Protein AF-A0A1I8MAQ7-F1 (afdb_monomer_lite)

Secondary structure (DSSP, 8-state):
----------TT-PPPPHHHHHHHHHHHHHHTTBTB-----------HHHHHHHHHHHHHHHHHHHHHHHHHHHHHT-SSHHHHHHHHHHHHH-S-----SSHHHHHHHHHHHHHH--HHHHHHHHHHHHH-TT---

Organism: Musca domestica (NCBI:txid7370)

Structure (mmCIF, N/CA/C/O backbone):
data_AF-A0A1I8MAQ7-F1
#
_entry.id   AF-A0A1I8MAQ7-F1
#
loop_
_atom_site.group_PDB
_atom_site.id
_atom_site.type_symbol
_atom_site.label_atom_id
_atom_site.label_alt_id
_atom_site.label_comp_id
_atom_site.label_asym_id
_atom_site.label_entity_id
_atom_site.label_seq_id
_atom_site.pdbx_PDB_ins_code
_atom_site.Cartn_x
_atom_site.Cartn_y
_atom_site.Cartn_z
_atom_site.occupancy
_atom_site.B_iso_or_equiv
_atom_site.auth_seq_id
_atom_site.auth_comp_id
_atom_site.auth_asym_id
_atom_site.auth_atom_id
_atom_site.pdbx_PDB_model_num
ATOM 1 N N . MET A 1 1 ? -48.520 -10.722 -48.441 1.00 43.59 1 MET A N 1
ATOM 2 C CA . MET A 1 1 ? -47.763 -11.857 -47.873 1.00 43.59 1 MET A CA 1
ATOM 3 C C . MET A 1 1 ? -47.021 -11.353 -46.642 1.00 43.59 1 MET A C 1
ATOM 5 O O . MET A 1 1 ? -46.212 -10.449 -46.809 1.00 43.59 1 MET A O 1
ATOM 9 N N . PRO A 1 2 ? -47.361 -11.795 -45.419 1.00 46.12 2 PRO A N 1
ATOM 10 C CA . PRO A 1 2 ? -46.758 -11.261 -44.200 1.00 46.12 2 PRO A CA 1
ATOM 11 C C . PRO A 1 2 ? -45.424 -11.958 -43.894 1.00 46.12 2 PRO A C 1
ATOM 13 O O . PRO A 1 2 ? -45.345 -13.183 -43.889 1.00 46.12 2 PRO A O 1
ATOM 16 N N . HIS A 1 3 ? -44.382 -11.169 -43.626 1.00 44.94 3 HIS A N 1
ATOM 17 C CA . HIS A 1 3 ? -43.111 -11.647 -43.088 1.00 44.94 3 HIS A CA 1
ATOM 18 C C . HIS A 1 3 ? -43.270 -11.918 -41.587 1.00 44.94 3 HIS A C 1
ATOM 20 O O . HIS A 1 3 ? -43.446 -10.993 -40.795 1.00 44.94 3 HIS A O 1
ATOM 26 N N . THR A 1 4 ? -43.223 -13.185 -41.187 1.00 49.56 4 THR A N 1
ATOM 27 C CA . THR A 1 4 ? -43.137 -13.586 -39.781 1.00 49.56 4 THR A CA 1
ATOM 28 C C . THR A 1 4 ? -41.705 -13.421 -39.281 1.00 49.56 4 THR A C 1
ATOM 30 O O . THR A 1 4 ? -40.780 -14.041 -39.799 1.00 49.56 4 THR A O 1
ATOM 33 N N . LEU A 1 5 ? -41.537 -12.574 -38.266 1.00 49.03 5 LEU A N 1
ATOM 34 C CA . LEU A 1 5 ? -40.315 -12.426 -37.482 1.00 49.03 5 LEU A CA 1
ATOM 35 C C . LEU A 1 5 ? -40.065 -13.724 -36.701 1.00 49.03 5 LEU A C 1
ATOM 37 O O . LEU A 1 5 ? -40.739 -13.985 -35.703 1.00 49.03 5 LEU A O 1
ATOM 41 N N . GLU A 1 6 ? -39.102 -14.536 -37.135 1.00 49.31 6 GLU A N 1
ATOM 42 C CA . GLU A 1 6 ? -38.580 -15.624 -36.310 1.00 49.31 6 GLU A CA 1
ATOM 43 C C . GLU A 1 6 ? -37.840 -15.016 -35.114 1.00 49.31 6 GLU A C 1
ATOM 45 O O . GLU A 1 6 ? -36.693 -14.572 -35.201 1.00 49.31 6 GLU A O 1
ATOM 50 N N . LEU A 1 7 ? -38.536 -14.940 -33.977 1.00 52.81 7 LEU A N 1
ATOM 51 C CA . LEU A 1 7 ? -37.911 -14.636 -32.702 1.00 52.81 7 LEU A CA 1
ATOM 52 C C . LEU A 1 7 ? -36.858 -15.702 -32.412 1.00 52.81 7 LEU A C 1
ATOM 54 O O . LEU A 1 7 ? -37.152 -16.883 -32.254 1.00 52.81 7 LEU A O 1
ATOM 58 N N . THR A 1 8 ? -35.630 -15.217 -32.300 1.00 55.81 8 THR A N 1
ATOM 59 C CA . THR A 1 8 ? -34.408 -15.904 -31.905 1.00 55.81 8 THR A CA 1
ATOM 60 C C . THR A 1 8 ? -34.601 -16.769 -30.653 1.00 55.81 8 THR A C 1
ATOM 62 O O . THR A 1 8 ? -34.363 -16.360 -29.512 1.00 55.81 8 THR A O 1
ATOM 65 N N . THR A 1 9 ? -35.003 -18.026 -30.839 1.00 61.62 9 THR A N 1
ATOM 66 C CA . THR A 1 9 ? -34.950 -19.028 -29.774 1.00 61.62 9 THR A CA 1
ATOM 67 C C . THR A 1 9 ? -33.490 -19.387 -29.540 1.00 61.62 9 THR A C 1
ATOM 69 O O . THR A 1 9 ? -32.895 -20.172 -30.271 1.00 61.62 9 THR A O 1
ATOM 72 N N . ASN A 1 10 ? -32.894 -18.739 -28.537 1.00 59.78 10 ASN A N 1
ATOM 73 C CA . ASN A 1 10 ? -31.495 -18.908 -28.162 1.00 59.78 10 ASN A CA 1
ATOM 74 C C . ASN A 1 10 ? -31.179 -20.402 -27.900 1.00 59.78 10 ASN A C 1
ATOM 76 O O . ASN A 1 10 ? -31.707 -20.961 -26.930 1.00 59.78 10 ASN A O 1
ATOM 80 N N . PRO A 1 11 ? -30.313 -21.037 -28.714 1.00 53.78 11 PRO A N 1
ATOM 81 C CA . PRO A 1 11 ? -30.094 -22.487 -28.709 1.00 53.78 11 PRO A CA 1
ATOM 82 C C . PRO A 1 11 ? -29.384 -23.000 -27.446 1.00 53.78 11 PRO A C 1
ATOM 84 O O . PRO A 1 11 ? -29.300 -24.205 -27.223 1.00 53.78 11 PRO A O 1
ATOM 87 N N . PHE A 1 12 ? -28.907 -22.100 -26.580 1.00 48.81 12 PHE A N 1
ATOM 88 C CA . PHE A 1 12 ? -28.233 -22.444 -25.325 1.00 48.81 12 PHE A CA 1
ATOM 89 C C . PHE A 1 12 ? -29.154 -22.405 -24.096 1.00 48.81 12 PHE A C 1
ATOM 91 O O . PHE A 1 12 ? -28.717 -22.710 -22.982 1.00 48.81 12 PHE A O 1
ATOM 98 N N . LYS A 1 13 ? -30.440 -22.059 -24.257 1.00 58.22 13 LYS A N 1
ATOM 99 C CA . LYS A 1 13 ? -31.408 -22.099 -23.153 1.00 58.22 13 LYS A CA 1
ATOM 100 C C . LYS A 1 13 ? -31.852 -23.535 -22.887 1.00 58.22 13 LYS A C 1
ATOM 102 O O . LYS A 1 13 ? -32.843 -24.007 -23.434 1.00 58.22 13 LYS A O 1
ATOM 107 N N . ARG A 1 14 ? -31.157 -24.221 -21.980 1.00 64.56 14 ARG A N 1
ATOM 108 C CA . ARG A 1 14 ? -31.686 -25.454 -21.380 1.00 64.56 14 ARG A CA 1
ATOM 109 C C . ARG A 1 14 ? -32.910 -25.093 -20.524 1.00 64.56 14 ARG A C 1
ATOM 111 O O . ARG A 1 14 ? -32.791 -24.209 -19.670 1.00 64.56 14 ARG A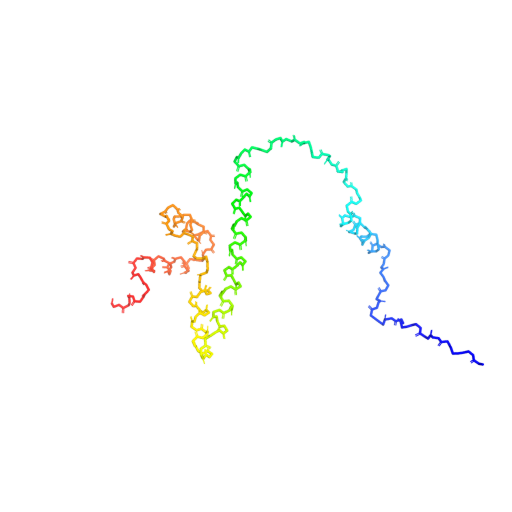 O 1
ATOM 118 N N . PRO A 1 15 ? -34.086 -25.715 -20.733 1.00 69.94 15 PRO A N 1
ATOM 119 C CA . PRO A 1 15 ? -35.258 -25.422 -19.922 1.00 69.94 15 PRO A CA 1
ATOM 120 C C . PRO A 1 15 ? -34.979 -25.823 -18.472 1.00 69.94 15 PRO A C 1
ATOM 122 O O . PRO A 1 15 ? -34.659 -26.968 -18.167 1.00 69.94 15 PRO A O 1
ATOM 125 N N . MET A 1 16 ? -35.066 -24.844 -17.576 1.00 72.12 16 MET A N 1
ATOM 126 C CA . MET A 1 16 ? -34.779 -25.031 -16.160 1.00 72.12 16 MET A CA 1
ATOM 127 C C . MET A 1 16 ? -35.858 -25.921 -15.519 1.00 72.12 16 MET A C 1
ATOM 129 O O . MET A 1 16 ? -37.053 -25.632 -15.660 1.00 72.12 16 MET A O 1
ATOM 133 N N . ASN A 1 17 ? -35.448 -26.988 -14.824 1.00 81.69 17 ASN A N 1
ATOM 134 C CA . ASN A 1 17 ? -36.362 -27.909 -14.140 1.00 81.69 17 ASN A CA 1
ATOM 135 C C . ASN A 1 17 ? -37.158 -27.154 -13.049 1.00 81.69 17 ASN A C 1
ATOM 137 O O . ASN A 1 17 ? -36.713 -26.118 -12.544 1.00 81.69 17 ASN A O 1
ATOM 141 N N . ALA A 1 18 ? -38.339 -27.650 -12.674 1.00 79.25 18 ALA A N 1
ATOM 142 C CA . ALA A 1 18 ? -39.226 -27.045 -11.679 1.00 79.25 18 ALA A CA 1
ATOM 143 C C . ALA A 1 18 ? -38.496 -26.719 -10.363 1.00 79.25 18 ALA A C 1
ATOM 145 O O . ALA A 1 18 ? -38.632 -25.612 -9.840 1.00 79.25 18 ALA A O 1
ATOM 146 N N . LEU A 1 19 ? -37.626 -27.624 -9.901 1.00 80.69 19 LEU A N 1
ATOM 147 C CA . LEU A 1 19 ? -36.814 -27.419 -8.700 1.00 80.69 19 LEU A CA 1
ATOM 148 C C . LEU A 1 19 ? -35.830 -26.248 -8.860 1.00 80.69 19 LEU A C 1
ATOM 150 O O . LEU A 1 19 ? -35.713 -25.392 -7.988 1.00 80.69 19 LEU A O 1
ATOM 154 N N . GLN A 1 20 ? -35.154 -26.160 -10.005 1.00 78.12 20 GLN A N 1
ATOM 155 C CA . GLN A 1 20 ? -34.207 -25.081 -10.290 1.00 78.12 20 GLN A CA 1
ATOM 156 C C . GLN A 1 20 ? -34.920 -23.720 -10.383 1.00 78.12 20 GLN A C 1
ATOM 158 O O . GLN A 1 20 ? -34.403 -22.719 -9.892 1.00 78.12 20 GLN A O 1
ATOM 163 N N . LYS A 1 21 ? -36.144 -23.676 -10.933 1.00 82.19 21 LYS A N 1
ATOM 164 C CA . LYS A 1 21 ? -37.006 -22.476 -10.923 1.00 82.19 21 LYS A CA 1
ATOM 165 C C . LYS A 1 21 ? -37.368 -22.044 -9.505 1.00 82.19 21 LYS A C 1
ATOM 167 O O . LYS A 1 21 ? -37.346 -20.848 -9.221 1.00 82.19 21 LYS A O 1
ATOM 172 N N . GLN A 1 22 ? -37.660 -22.989 -8.616 1.00 81.44 22 GLN A N 1
ATOM 173 C CA . GLN A 1 22 ? -37.949 -22.701 -7.212 1.00 81.44 22 GLN A CA 1
ATOM 174 C C . GLN A 1 22 ? -36.722 -22.127 -6.490 1.00 81.44 22 GLN A C 1
ATOM 176 O O . GLN A 1 22 ? -36.823 -21.070 -5.867 1.00 81.44 22 GLN A O 1
ATOM 181 N N . TRP A 1 23 ? -35.547 -22.739 -6.654 1.00 75.69 23 TRP A N 1
ATOM 182 C CA . TRP A 1 23 ? -34.295 -22.226 -6.087 1.00 75.69 23 TRP A CA 1
ATOM 183 C C . TRP A 1 23 ? -33.924 -20.842 -6.621 1.00 75.69 23 TRP A C 1
ATOM 185 O O . TRP A 1 23 ? -33.526 -19.965 -5.855 1.00 75.69 23 TRP A O 1
ATOM 195 N N . TYR A 1 24 ? -34.117 -20.610 -7.918 1.00 80.69 24 TYR A N 1
ATOM 196 C CA . TYR A 1 24 ? -33.866 -19.312 -8.536 1.00 80.69 24 TYR A CA 1
ATOM 197 C C . TYR A 1 24 ? -34.805 -18.220 -8.000 1.00 80.69 24 TYR A C 1
ATOM 199 O O . TYR A 1 24 ? -34.359 -17.109 -7.722 1.00 80.69 24 TYR A O 1
ATOM 207 N N . ARG A 1 25 ? -36.086 -18.540 -7.766 1.00 80.94 25 ARG A N 1
ATOM 208 C CA . ARG A 1 25 ? -37.049 -17.626 -7.123 1.00 80.94 25 ARG A CA 1
ATOM 209 C C . ARG A 1 25 ? -36.649 -17.285 -5.689 1.00 80.94 25 ARG A C 1
ATOM 211 O O . ARG A 1 25 ? -36.708 -16.118 -5.321 1.00 80.94 25 ARG A O 1
ATOM 218 N N . ILE A 1 26 ? -36.193 -18.268 -4.910 1.00 79.06 26 ILE A N 1
ATOM 219 C CA . ILE A 1 26 ? -35.707 -18.054 -3.536 1.00 79.06 26 ILE A CA 1
ATOM 220 C C . ILE A 1 26 ? -34.453 -17.167 -3.536 1.00 79.06 26 ILE A C 1
ATOM 222 O O . ILE A 1 26 ? -34.360 -16.222 -2.754 1.00 79.06 26 ILE A O 1
ATOM 226 N N . LEU A 1 27 ? -33.509 -17.421 -4.447 1.00 77.06 27 LEU A N 1
ATOM 227 C CA . LEU A 1 27 ? -32.308 -16.597 -4.614 1.00 77.06 27 LEU A CA 1
ATOM 228 C C . LEU A 1 27 ? -32.648 -15.152 -4.992 1.00 77.06 27 LEU A C 1
ATOM 230 O O . LEU A 1 27 ? -32.069 -14.222 -4.430 1.00 77.06 27 LEU A O 1
ATOM 234 N N . ILE A 1 28 ? -33.599 -14.955 -5.906 1.00 77.06 28 ILE A N 1
ATOM 235 C CA . ILE A 1 28 ? -34.083 -13.624 -6.284 1.00 77.06 28 ILE A CA 1
ATOM 236 C C . ILE A 1 28 ? -34.782 -12.941 -5.109 1.00 77.06 28 ILE A C 1
ATOM 238 O O . ILE A 1 28 ? -34.463 -11.792 -4.826 1.00 77.06 28 ILE A O 1
ATOM 242 N N . ALA A 1 29 ? -35.676 -13.626 -4.394 1.00 75.62 29 ALA A N 1
ATOM 243 C CA . ALA A 1 29 ? -36.373 -13.064 -3.236 1.00 75.62 29 ALA A CA 1
ATOM 244 C C . ALA A 1 29 ? -35.388 -12.617 -2.143 1.00 75.62 29 ALA A C 1
ATOM 246 O O . ALA A 1 29 ? -35.520 -11.520 -1.603 1.00 75.62 29 ALA A O 1
ATOM 247 N N . ARG A 1 30 ? -34.332 -13.408 -1.898 1.00 70.56 30 ARG A N 1
ATOM 248 C CA . ARG A 1 30 ? -33.240 -13.055 -0.979 1.00 70.56 30 ARG A CA 1
ATOM 249 C C . ARG A 1 30 ? -32.414 -11.867 -1.477 1.00 70.56 30 ARG A C 1
ATOM 251 O O . ARG A 1 30 ? -32.081 -10.994 -0.684 1.00 70.56 30 ARG A O 1
ATOM 258 N N . LYS A 1 31 ? -32.095 -11.815 -2.775 1.00 72.88 31 LYS A N 1
ATOM 259 C CA . LYS A 1 31 ? -31.345 -10.705 -3.387 1.00 72.88 31 LYS A CA 1
ATOM 260 C C . LYS A 1 31 ? -32.145 -9.399 -3.403 1.00 72.88 31 LYS A C 1
ATOM 262 O O . LYS A 1 31 ? -31.566 -8.333 -3.234 1.00 72.88 31 LYS A O 1
ATOM 267 N N . LEU A 1 32 ? -33.456 -9.488 -3.606 1.00 69.56 32 LEU A N 1
ATOM 268 C CA . LEU A 1 32 ? -34.384 -8.357 -3.620 1.00 69.56 32 LEU A CA 1
ATOM 269 C C . LEU A 1 32 ? -34.897 -7.984 -2.218 1.00 69.56 32 LEU A C 1
ATOM 271 O O . LEU A 1 32 ? -35.619 -7.003 -2.083 1.00 69.56 32 LEU A O 1
ATOM 275 N N . GLY A 1 33 ? -34.527 -8.734 -1.175 1.00 62.69 33 GLY A N 1
ATOM 276 C CA . GLY A 1 33 ? -34.862 -8.409 0.213 1.00 62.69 33 GLY A CA 1
ATOM 277 C C . GLY A 1 33 ? -36.328 -8.632 0.608 1.00 62.69 33 GLY A C 1
ATOM 278 O O . GLY A 1 33 ? -36.740 -8.163 1.666 1.00 62.69 33 GLY A O 1
ATOM 279 N N . TYR A 1 34 ? -37.118 -9.360 -0.188 1.00 59.53 34 TYR A N 1
ATOM 280 C CA . TYR A 1 34 ? -38.497 -9.726 0.155 1.00 59.53 34 TYR A CA 1
ATOM 281 C C . TYR A 1 34 ? -38.490 -10.920 1.121 1.00 59.53 34 TYR A C 1
ATOM 283 O O . TYR A 1 34 ? -38.548 -12.068 0.686 1.00 59.53 34 TYR A O 1
ATOM 291 N N . GLY A 1 35 ? -38.372 -10.678 2.429 1.00 55.56 35 GLY A N 1
ATOM 292 C CA . GLY A 1 35 ? -38.538 -11.749 3.426 1.00 55.56 35 GLY A CA 1
ATOM 293 C C . GLY A 1 35 ? -37.817 -11.571 4.757 1.00 55.56 35 GLY A C 1
ATOM 294 O O . GLY A 1 35 ? -38.100 -12.317 5.687 1.00 55.56 35 GLY A O 1
ATOM 295 N N . SER A 1 36 ? -36.930 -10.585 4.896 1.00 55.59 36 SER A N 1
ATOM 296 C CA . SER A 1 36 ? -36.548 -10.138 6.236 1.00 55.59 36 SER A CA 1
ATOM 297 C C . SER A 1 36 ? -37.508 -9.022 6.626 1.00 55.59 36 SER A C 1
ATOM 299 O O . SER A 1 36 ? -37.641 -8.073 5.844 1.00 55.59 36 SER A O 1
ATOM 301 N N . PRO A 1 37 ? -38.138 -9.052 7.814 1.00 54.06 37 PRO A N 1
ATOM 302 C CA . PRO A 1 37 ? -38.580 -7.808 8.413 1.00 54.06 37 PRO A CA 1
ATOM 303 C C . PRO A 1 37 ? -37.356 -6.893 8.377 1.00 54.06 37 PRO A C 1
ATOM 305 O O . PRO A 1 37 ? -36.278 -7.280 8.844 1.00 54.06 37 PRO A O 1
ATOM 308 N N . ARG A 1 38 ? -37.477 -5.719 7.752 1.00 53.16 38 ARG A N 1
ATOM 309 C CA . ARG A 1 38 ? -36.575 -4.617 8.071 1.00 53.16 38 ARG A CA 1
ATOM 310 C C . ARG A 1 38 ? -36.766 -4.428 9.569 1.00 53.16 38 ARG A C 1
ATOM 312 O O . ARG A 1 38 ? -37.760 -3.832 9.972 1.00 53.16 38 ARG A O 1
ATOM 319 N N . GLN A 1 39 ? -35.880 -4.999 10.385 1.00 57.38 39 GLN A N 1
ATOM 320 C CA . GLN A 1 39 ? -35.692 -4.498 11.734 1.00 57.38 39 GLN A CA 1
ATOM 321 C C . GLN A 1 39 ? -35.442 -3.014 11.522 1.00 57.38 39 GLN A C 1
ATOM 323 O O . GLN A 1 39 ? -34.467 -2.629 10.871 1.00 57.38 39 GLN A O 1
ATOM 328 N N . GLN A 1 40 ? -36.425 -2.202 11.904 1.00 52.91 40 GLN A N 1
ATOM 329 C CA . GLN A 1 40 ? -36.247 -0.768 11.992 1.00 52.91 40 GLN A CA 1
ATOM 330 C C . GLN A 1 40 ? -35.020 -0.629 12.877 1.00 52.91 40 GLN A C 1
ATOM 332 O O . GLN A 1 40 ? -35.045 -1.102 14.010 1.00 52.91 40 GLN A O 1
ATOM 337 N N . ALA A 1 41 ? -33.913 -0.165 12.296 1.00 57.53 41 ALA A N 1
ATOM 338 C CA . ALA A 1 41 ? -32.687 0.029 13.037 1.00 57.53 41 ALA A CA 1
ATOM 339 C C . ALA A 1 41 ? -33.044 1.016 14.140 1.00 57.53 41 ALA A C 1
ATOM 341 O O . ALA A 1 41 ? -33.248 2.200 13.872 1.00 57.53 41 ALA A O 1
ATOM 342 N N . GLU A 1 42 ? -33.245 0.491 15.342 1.00 56.06 42 GLU A N 1
ATOM 343 C CA . GLU A 1 42 ? -33.418 1.276 16.543 1.00 56.06 42 GLU A CA 1
ATOM 344 C C . GLU A 1 42 ? -32.231 2.238 16.553 1.00 56.06 42 GLU A C 1
ATOM 346 O O . GLU A 1 42 ? -31.081 1.794 16.469 1.00 56.06 42 GLU A O 1
ATOM 351 N N . VAL A 1 43 ? -32.513 3.544 16.483 1.00 62.06 43 VAL A N 1
ATOM 352 C CA . VAL A 1 43 ? -31.497 4.594 16.353 1.00 62.06 43 VAL A CA 1
ATOM 353 C C . VAL A 1 43 ? -30.750 4.654 17.679 1.00 62.06 43 VAL A C 1
ATOM 355 O O . VAL A 1 43 ? -31.006 5.490 18.536 1.00 62.06 43 VAL A O 1
ATOM 358 N N . THR A 1 44 ? -29.852 3.701 17.884 1.00 66.69 44 THR A N 1
ATOM 359 C CA . THR A 1 44 ? -28.890 3.735 18.967 1.00 66.69 44 THR A CA 1
ATOM 360 C C . THR A 1 44 ? -27.875 4.788 18.562 1.00 66.69 44 THR A C 1
ATOM 362 O O . THR A 1 44 ? -27.155 4.621 17.577 1.00 66.69 44 THR A O 1
ATOM 365 N N . GLU A 1 45 ? -27.879 5.908 19.287 1.00 76.56 45 GLU A N 1
ATOM 366 C CA . GLU A 1 45 ? -26.866 6.957 19.190 1.00 76.56 45 GLU A CA 1
ATOM 367 C C . GLU A 1 45 ? -25.484 6.306 19.090 1.00 76.56 45 GLU A C 1
ATOM 369 O O . GLU A 1 45 ? -24.997 5.675 20.031 1.00 76.56 45 GLU A O 1
ATOM 374 N N . GLU A 1 46 ? -24.869 6.389 17.907 1.00 78.75 46 GLU A N 1
ATOM 375 C CA . GLU A 1 46 ? -23.603 5.707 17.677 1.00 78.75 46 GLU A CA 1
ATOM 376 C C . GLU A 1 46 ? -22.552 6.280 18.631 1.00 78.75 46 GLU A C 1
ATOM 378 O O . GLU A 1 46 ? -22.319 7.497 18.650 1.00 78.75 46 GLU A O 1
ATOM 383 N N . SER A 1 47 ? -21.892 5.399 19.391 1.00 88.25 47 SER A N 1
ATOM 384 C CA . SER A 1 47 ? -20.770 5.780 20.248 1.00 88.25 47 SER A CA 1
ATOM 385 C C . SER A 1 47 ? -19.727 6.563 19.449 1.00 88.25 47 SER A C 1
ATOM 387 O O . SER A 1 47 ? -19.454 6.275 18.277 1.00 88.25 47 SER A O 1
ATOM 389 N N . TYR A 1 48 ? -19.111 7.555 20.093 1.00 89.44 48 TYR A N 1
ATOM 390 C CA . TYR A 1 48 ? -18.090 8.395 19.472 1.00 89.44 48 TYR A CA 1
ATOM 391 C C . TYR A 1 48 ? -16.936 7.571 18.879 1.00 89.44 48 TYR A C 1
ATOM 393 O O . TYR A 1 48 ? -16.445 7.878 17.794 1.00 89.44 48 TYR A O 1
ATOM 401 N N . GLN A 1 49 ? -16.561 6.464 19.527 1.00 89.44 49 GLN A N 1
ATOM 402 C CA . GLN A 1 49 ? -15.536 5.549 19.023 1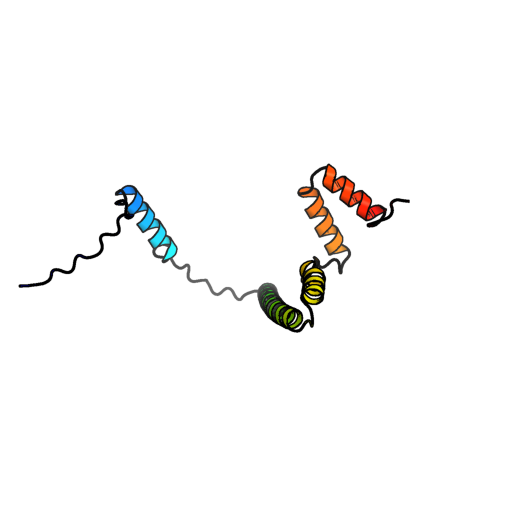.00 89.44 49 GLN A CA 1
ATOM 403 C C . GLN A 1 49 ? -15.927 4.934 17.669 1.00 89.44 49 GLN A C 1
ATOM 405 O O . GLN A 1 49 ? -15.107 4.880 16.750 1.00 89.44 49 GLN A O 1
ATOM 410 N N . THR A 1 50 ? -17.192 4.541 17.510 1.00 89.25 50 THR A N 1
ATOM 411 C CA . THR A 1 50 ? -17.737 4.004 16.255 1.00 89.25 50 THR A CA 1
ATOM 412 C C . THR A 1 50 ? -17.756 5.068 15.159 1.00 89.25 50 THR A C 1
ATOM 414 O O . THR A 1 50 ? -17.344 4.801 14.028 1.00 89.25 50 THR A O 1
ATOM 417 N N . LYS A 1 51 ? -18.156 6.300 15.500 1.00 91.75 51 LYS A N 1
ATOM 418 C CA . LYS A 1 51 ? -18.122 7.456 14.588 1.00 91.75 51 LYS A CA 1
ATOM 419 C C . LYS A 1 51 ? -16.690 7.735 14.099 1.00 91.75 51 LYS A C 1
ATOM 421 O O . LYS A 1 51 ? -16.477 7.911 12.899 1.00 91.75 51 LYS A O 1
ATOM 426 N N . CYS A 1 52 ? -15.699 7.717 14.992 1.00 91.44 52 CYS A N 1
ATOM 427 C CA . CYS A 1 52 ? -14.285 7.902 14.647 1.00 91.44 52 CYS A CA 1
ATOM 428 C C . CYS A 1 52 ? -13.741 6.783 13.754 1.00 91.44 52 CYS A C 1
ATOM 430 O O . CYS A 1 52 ? -13.084 7.077 12.757 1.00 91.44 52 CYS A O 1
ATOM 432 N N . LEU A 1 53 ? -14.053 5.520 14.057 1.00 89.88 53 LEU A N 1
ATOM 433 C CA . LEU A 1 53 ? -13.628 4.386 13.234 1.00 89.88 53 LEU A CA 1
ATOM 434 C C . LEU A 1 53 ? -14.195 4.483 11.811 1.00 89.88 53 LEU A C 1
ATOM 436 O O . LEU A 1 53 ? -13.455 4.310 10.844 1.00 89.88 53 LEU A O 1
ATOM 440 N N . LYS A 1 54 ? -15.482 4.826 11.672 1.00 92.00 54 LYS A N 1
ATOM 441 C CA . LYS A 1 54 ? -16.113 5.041 10.361 1.00 92.00 54 LYS A CA 1
ATOM 442 C C . LYS A 1 54 ? -15.440 6.171 9.586 1.00 92.00 54 LYS A C 1
ATOM 444 O O . LYS A 1 54 ? -15.117 5.992 8.414 1.00 92.00 54 LYS A O 1
ATOM 449 N N . ARG A 1 55 ? -15.184 7.313 10.234 1.00 93.31 55 ARG A N 1
ATOM 450 C CA . ARG A 1 55 ? -14.472 8.447 9.615 1.00 93.31 55 ARG A CA 1
ATOM 451 C C . ARG A 1 55 ? -13.071 8.050 9.167 1.00 93.31 55 ARG A C 1
ATOM 453 O O . ARG A 1 55 ? -12.675 8.372 8.053 1.00 93.31 55 ARG A O 1
ATOM 460 N N . TYR A 1 56 ? -12.344 7.317 10.006 1.00 91.62 56 TYR A N 1
ATOM 461 C CA . TYR A 1 56 ? -11.022 6.806 9.665 1.00 91.62 56 TYR A CA 1
ATOM 462 C C . TYR A 1 56 ? -11.076 5.887 8.441 1.00 91.62 56 TYR A C 1
ATOM 464 O O . TYR A 1 56 ? -10.339 6.113 7.488 1.00 91.62 56 TYR A O 1
ATOM 472 N N . GLN A 1 57 ? -11.982 4.905 8.421 1.00 89.56 57 GLN A N 1
ATOM 473 C CA . GLN A 1 57 ? -12.147 3.993 7.284 1.00 89.56 57 GLN A CA 1
ATOM 474 C C . GLN A 1 57 ? -12.490 4.745 5.994 1.00 89.56 57 GLN A C 1
ATOM 476 O O . GLN A 1 57 ? -11.907 4.481 4.944 1.00 89.56 57 GLN A O 1
ATOM 481 N N . GLN A 1 58 ? -13.396 5.722 6.065 1.00 92.75 58 GLN A N 1
ATOM 482 C CA . GLN A 1 58 ? -13.750 6.564 4.921 1.00 92.75 58 GLN A CA 1
ATOM 483 C C . GLN A 1 58 ? -12.543 7.354 4.402 1.00 92.75 58 GLN A C 1
ATOM 485 O O . GLN A 1 58 ? -12.266 7.329 3.201 1.00 92.75 58 GLN A O 1
ATOM 490 N N . SER A 1 59 ? -11.795 8.006 5.293 1.00 90.31 59 SER A N 1
ATOM 491 C CA . SER A 1 59 ? -10.573 8.736 4.942 1.00 90.31 59 SER A CA 1
ATOM 492 C C . SER A 1 59 ? -9.500 7.815 4.367 1.00 90.31 59 SER A C 1
ATOM 494 O O . SER A 1 59 ? -8.883 8.154 3.361 1.00 90.31 59 SER A O 1
ATOM 496 N N . PHE A 1 60 ? -9.326 6.623 4.937 1.00 87.06 60 PHE A N 1
ATOM 497 C CA . PHE A 1 60 ? -8.403 5.603 4.449 1.00 87.06 60 PHE A CA 1
ATOM 498 C C . PHE A 1 60 ? -8.749 5.171 3.020 1.00 87.06 60 PHE A C 1
ATOM 500 O O . PHE A 1 60 ? -7.877 5.124 2.152 1.00 87.06 60 PHE A O 1
ATOM 507 N N . HIS A 1 61 ? -10.021 4.890 2.736 1.00 87.19 61 HIS A N 1
ATOM 508 C CA . HIS A 1 61 ? -10.451 4.528 1.386 1.00 87.19 61 HIS A CA 1
ATOM 509 C C . HIS A 1 61 ? -10.287 5.681 0.396 1.00 87.19 61 HIS A C 1
ATOM 511 O O . HIS A 1 61 ? -9.826 5.457 -0.724 1.00 87.19 61 HIS A O 1
ATOM 517 N N . ARG A 1 62 ? -10.619 6.910 0.809 1.00 91.69 62 ARG A N 1
ATOM 518 C CA . ARG A 1 62 ? -10.447 8.108 -0.019 1.00 91.69 62 ARG A CA 1
ATOM 519 C C . ARG A 1 62 ? -8.979 8.334 -0.375 1.00 91.69 62 ARG A C 1
ATOM 521 O O . ARG A 1 62 ? -8.674 8.497 -1.552 1.00 91.69 62 ARG A O 1
ATOM 528 N N . TYR A 1 63 ? -8.094 8.280 0.617 1.00 89.50 63 TYR A N 1
ATOM 529 C CA . TYR A 1 63 ? -6.652 8.413 0.424 1.00 89.50 63 TYR A CA 1
ATOM 530 C C . TYR A 1 63 ? -6.122 7.353 -0.542 1.00 89.50 63 TYR A C 1
ATOM 532 O O . TYR A 1 63 ? -5.507 7.690 -1.545 1.00 89.50 63 TYR A O 1
ATOM 540 N N . ASN A 1 64 ? -6.430 6.074 -0.301 1.00 85.06 64 ASN A N 1
ATOM 541 C CA . ASN A 1 64 ? -5.946 4.988 -1.156 1.00 85.06 64 ASN A CA 1
ATOM 542 C C . ASN A 1 64 ? -6.453 5.092 -2.594 1.00 85.06 64 ASN A C 1
ATOM 544 O O . ASN A 1 64 ? -5.749 4.710 -3.529 1.00 85.06 64 ASN A O 1
ATOM 548 N N . ARG A 1 65 ? -7.682 5.576 -2.785 1.00 88.81 65 ARG A N 1
ATOM 549 C CA . ARG A 1 65 ? -8.216 5.824 -4.121 1.00 88.81 65 ARG A CA 1
ATOM 550 C C . ARG A 1 65 ? -7.407 6.905 -4.834 1.00 88.81 65 ARG A C 1
ATOM 552 O O . ARG A 1 65 ? -6.918 6.641 -5.926 1.00 88.81 65 ARG A O 1
ATOM 559 N N . GLN A 1 66 ? -7.245 8.064 -4.200 1.00 91.62 66 GLN A N 1
ATOM 560 C CA . GLN A 1 66 ? -6.492 9.184 -4.762 1.00 91.62 66 GLN A CA 1
ATOM 561 C C . GLN A 1 66 ? -5.039 8.789 -5.047 1.00 91.62 66 GLN A C 1
ATOM 563 O O . GLN A 1 66 ? -4.553 8.983 -6.152 1.00 91.62 66 GLN A O 1
ATOM 568 N N . PHE A 1 67 ? -4.386 8.123 -4.098 1.00 87.56 67 PHE A N 1
ATOM 569 C CA . PHE A 1 67 ? -3.016 7.645 -4.248 1.00 87.56 67 PHE A CA 1
ATOM 570 C C . PHE A 1 67 ? -2.847 6.737 -5.478 1.00 87.56 67 PHE A C 1
ATOM 572 O O . PHE A 1 67 ? -1.901 6.878 -6.247 1.00 87.56 67 PHE A O 1
ATOM 579 N N . ARG A 1 68 ? -3.785 5.808 -5.711 1.00 86.31 68 ARG A N 1
ATOM 580 C CA . ARG A 1 68 ? -3.755 4.935 -6.899 1.00 86.31 68 ARG A CA 1
ATOM 581 C C . ARG A 1 68 ? -3.950 5.707 -8.200 1.00 86.31 68 ARG A C 1
ATOM 583 O O . ARG A 1 68 ? -3.388 5.315 -9.219 1.00 86.31 68 ARG A O 1
ATOM 590 N N . GLU A 1 69 ? -4.784 6.742 -8.183 1.00 92.31 69 GLU A N 1
ATOM 591 C CA . GLU A 1 69 ? -4.998 7.617 -9.337 1.00 92.31 69 GLU A CA 1
ATOM 592 C C . GLU A 1 69 ? -3.719 8.416 -9.642 1.00 92.31 69 GLU A C 1
ATOM 594 O O . GLU A 1 69 ? -3.275 8.428 -10.790 1.00 92.31 69 GLU A O 1
ATOM 599 N N . GLU A 1 70 ? -3.063 8.967 -8.619 1.00 91.69 70 GLU A N 1
ATOM 600 C CA . GLU A 1 70 ? -1.803 9.712 -8.742 1.00 91.69 70 GLU A CA 1
ATOM 601 C C . GLU A 1 70 ? -0.639 8.832 -9.220 1.00 91.69 70 GLU A C 1
ATOM 603 O O . GLU A 1 70 ? 0.078 9.219 -10.138 1.00 91.69 70 GLU A O 1
ATOM 608 N N . ILE A 1 71 ? -0.478 7.615 -8.685 1.00 88.88 71 ILE A N 1
ATOM 609 C CA . ILE A 1 71 ? 0.569 6.687 -9.149 1.00 88.88 71 ILE A CA 1
ATOM 610 C C . ILE A 1 71 ? 0.380 6.312 -10.616 1.00 88.88 71 ILE A C 1
ATOM 612 O O . ILE A 1 71 ? 1.350 6.300 -11.368 1.00 88.88 71 ILE A O 1
ATOM 616 N N . LYS A 1 72 ? -0.856 6.060 -11.059 1.00 89.56 72 LYS A N 1
ATOM 617 C CA . LYS A 1 72 ? -1.116 5.774 -12.478 1.00 89.56 72 LYS A CA 1
ATOM 618 C C . LYS A 1 72 ? -0.725 6.939 -13.380 1.00 89.56 72 LYS A C 1
ATOM 620 O O . LYS A 1 72 ? -0.184 6.716 -14.459 1.00 89.56 72 LYS A O 1
ATOM 625 N N . GLN A 1 73 ? -1.000 8.170 -12.951 1.00 93.69 73 GLN A N 1
ATOM 626 C CA . GLN A 1 73 ? -0.576 9.361 -13.687 1.00 93.69 73 GLN A CA 1
ATOM 627 C C . GLN A 1 73 ? 0.951 9.467 -13.709 1.00 93.69 73 GLN A C 1
ATOM 629 O O . GLN A 1 73 ? 1.535 9.674 -14.768 1.00 93.69 73 GLN A O 1
ATOM 634 N N . LEU A 1 74 ? 1.603 9.239 -12.569 1.00 91.69 74 LEU A N 1
ATOM 635 C CA . LEU A 1 74 ? 3.056 9.286 -12.438 1.00 91.69 74 LEU A CA 1
ATOM 636 C C . LEU A 1 74 ? 3.765 8.234 -13.306 1.00 91.69 74 LEU A C 1
ATOM 638 O O . LEU A 1 74 ? 4.795 8.533 -13.908 1.00 91.69 74 LEU A O 1
ATOM 642 N N . GLU A 1 75 ? 3.210 7.024 -13.397 1.00 91.19 75 GLU A N 1
ATOM 643 C CA . GLU A 1 75 ? 3.680 5.957 -14.289 1.00 91.19 75 GLU A CA 1
ATOM 644 C C . GLU A 1 75 ? 3.547 6.356 -15.761 1.00 91.19 75 GLU A C 1
ATOM 646 O O . GLU A 1 75 ? 4.487 6.169 -16.532 1.00 91.19 75 GLU A O 1
ATOM 651 N N . ALA A 1 76 ? 2.412 6.949 -16.144 1.00 92.31 76 ALA A N 1
ATOM 652 C CA . ALA A 1 76 ? 2.169 7.410 -17.511 1.00 92.31 76 ALA A CA 1
ATOM 653 C C . ALA A 1 76 ? 3.063 8.595 -17.916 1.00 92.31 76 ALA A C 1
ATOM 655 O O . ALA A 1 76 ? 3.344 8.771 -19.099 1.00 92.31 76 ALA A O 1
ATOM 656 N N . MET A 1 77 ? 3.519 9.395 -16.948 1.00 95.25 77 MET A N 1
ATOM 657 C CA . MET A 1 77 ? 4.432 10.521 -17.171 1.00 95.25 77 MET A CA 1
ATOM 658 C C . MET A 1 77 ? 5.900 10.104 -17.344 1.00 95.25 77 MET A C 1
ATOM 660 O O . MET A 1 77 ? 6.734 10.960 -17.644 1.00 95.25 77 MET A O 1
ATOM 664 N N . GLN A 1 78 ? 6.251 8.830 -17.141 1.00 95.44 78 GLN A N 1
ATOM 665 C CA . GLN A 1 78 ? 7.640 8.397 -17.280 1.00 95.44 78 GLN A CA 1
ATOM 666 C C . GLN A 1 78 ? 8.105 8.431 -18.746 1.00 95.44 78 GLN A C 1
ATOM 668 O O . GLN A 1 78 ? 7.350 8.062 -19.646 1.00 95.44 78 GLN A O 1
ATOM 673 N N . PRO A 1 79 ? 9.368 8.820 -19.003 1.00 94.56 79 PRO A N 1
ATOM 674 C CA . PRO A 1 79 ? 9.890 8.987 -20.360 1.00 94.56 79 PRO A CA 1
ATOM 675 C C . PRO A 1 79 ? 10.105 7.657 -21.095 1.00 94.56 79 PRO A C 1
ATOM 677 O O . PRO A 1 79 ? 10.204 7.636 -22.321 1.00 94.56 79 PRO A O 1
ATOM 680 N N . SER A 1 80 ? 10.198 6.543 -20.365 1.00 96.12 80 SER A N 1
ATOM 681 C CA . SER A 1 80 ? 10.430 5.219 -20.930 1.00 96.12 80 SER A CA 1
ATOM 682 C C . SER A 1 80 ? 9.630 4.135 -20.207 1.00 96.12 80 SER A C 1
ATOM 684 O O . SER A 1 80 ? 9.322 4.235 -19.017 1.00 96.12 80 SER A O 1
ATOM 686 N N . ALA A 1 81 ? 9.345 3.040 -20.918 1.00 90.56 81 ALA A N 1
ATOM 687 C CA . ALA A 1 81 ? 8.661 1.883 -20.343 1.00 90.56 81 ALA A CA 1
ATOM 688 C C . ALA A 1 81 ? 9.471 1.210 -19.217 1.00 90.56 81 ALA A C 1
ATOM 690 O O . ALA A 1 81 ? 8.890 0.622 -18.305 1.00 90.56 81 ALA A O 1
ATOM 691 N N . ILE A 1 82 ? 10.808 1.301 -19.252 1.00 93.25 82 ILE A N 1
ATOM 692 C CA . ILE A 1 82 ? 11.657 0.745 -18.193 1.00 93.25 82 ILE A CA 1
ATOM 693 C C . ILE A 1 82 ? 11.601 1.593 -16.920 1.00 93.25 82 ILE A C 1
ATOM 695 O O . ILE A 1 82 ? 11.568 1.030 -15.824 1.00 93.25 82 ILE A O 1
ATOM 699 N N . ASP A 1 83 ? 11.513 2.916 -17.051 1.00 91.75 83 ASP A N 1
ATOM 700 C CA . ASP A 1 83 ? 11.357 3.820 -15.911 1.00 91.75 83 ASP A CA 1
ATOM 701 C C . ASP A 1 83 ? 9.961 3.686 -15.301 1.00 91.75 83 ASP A C 1
ATOM 703 O O . ASP A 1 83 ? 9.843 3.543 -14.084 1.00 91.75 83 ASP A O 1
ATOM 707 N N . ALA A 1 84 ? 8.919 3.577 -16.135 1.00 91.12 84 ALA A N 1
ATOM 708 C CA . ALA A 1 84 ? 7.565 3.242 -15.693 1.00 91.12 84 ALA A CA 1
ATOM 709 C C . ALA A 1 84 ? 7.523 1.903 -14.941 1.00 91.12 84 ALA A C 1
ATOM 711 O O . ALA A 1 84 ? 6.945 1.823 -13.861 1.00 91.12 84 ALA A O 1
ATOM 712 N N . MET A 1 85 ? 8.184 0.857 -15.453 1.00 88.75 85 MET A N 1
ATOM 713 C CA . MET A 1 85 ? 8.238 -0.453 -14.793 1.00 88.75 85 MET A CA 1
ATOM 714 C C . MET A 1 85 ? 8.981 -0.406 -13.453 1.00 88.75 85 MET A C 1
ATOM 716 O O . MET A 1 85 ? 8.535 -1.020 -12.483 1.00 88.75 85 MET A O 1
ATOM 720 N N . ARG A 1 86 ? 10.100 0.323 -13.370 1.00 88.62 86 ARG A N 1
ATOM 721 C CA . ARG A 1 86 ? 10.853 0.505 -12.116 1.00 88.62 86 ARG A CA 1
ATOM 722 C C . ARG A 1 86 ? 10.039 1.277 -11.089 1.00 88.62 86 ARG A C 1
ATOM 724 O O . ARG A 1 86 ? 10.000 0.875 -9.925 1.00 88.62 86 ARG A O 1
ATOM 731 N N . LEU A 1 87 ? 9.372 2.340 -11.526 1.00 86.81 87 LEU A N 1
ATOM 732 C CA . LEU A 1 87 ? 8.482 3.140 -10.700 1.00 86.81 87 LEU A CA 1
ATOM 733 C C . LEU A 1 87 ? 7.328 2.279 -10.183 1.00 86.81 87 LEU A C 1
ATOM 735 O O . LEU A 1 87 ? 7.163 2.147 -8.970 1.00 86.81 87 LEU A O 1
ATOM 739 N N . HIS A 1 88 ? 6.634 1.588 -11.090 1.00 86.19 88 HIS A N 1
ATOM 740 C CA . HIS A 1 88 ? 5.579 0.643 -10.754 1.00 86.19 88 HIS A CA 1
ATOM 741 C C . HIS A 1 88 ? 6.077 -0.397 -9.760 1.00 86.19 88 HIS A C 1
ATOM 743 O O . HIS A 1 88 ? 5.454 -0.585 -8.736 1.00 86.19 88 HIS A O 1
ATOM 749 N N . ARG A 1 89 ? 7.233 -1.035 -9.968 1.00 83.25 89 ARG A N 1
ATOM 750 C CA . ARG A 1 89 ? 7.771 -2.039 -9.032 1.00 83.25 89 ARG A CA 1
ATOM 751 C C . ARG A 1 89 ? 8.101 -1.456 -7.656 1.00 83.25 89 ARG A C 1
ATOM 753 O O . ARG A 1 89 ? 7.890 -2.132 -6.653 1.00 83.25 89 ARG A O 1
ATOM 760 N N . THR A 1 90 ? 8.597 -0.225 -7.601 1.00 81.06 90 THR A N 1
ATOM 761 C CA . THR A 1 90 ? 8.950 0.456 -6.345 1.00 81.06 90 THR A CA 1
ATOM 762 C C . THR A 1 90 ? 7.698 0.786 -5.530 1.00 81.06 90 THR A C 1
ATOM 764 O O . THR A 1 90 ? 7.675 0.556 -4.323 1.00 81.06 90 THR A O 1
ATOM 767 N N . PHE A 1 91 ? 6.625 1.231 -6.190 1.00 76.88 91 PHE A N 1
ATOM 768 C CA . PHE A 1 91 ? 5.351 1.558 -5.541 1.00 76.88 91 PHE A CA 1
ATOM 769 C C . PHE A 1 91 ? 4.393 0.360 -5.399 1.00 76.88 91 PHE A C 1
ATOM 771 O O . PHE A 1 91 ? 3.602 0.31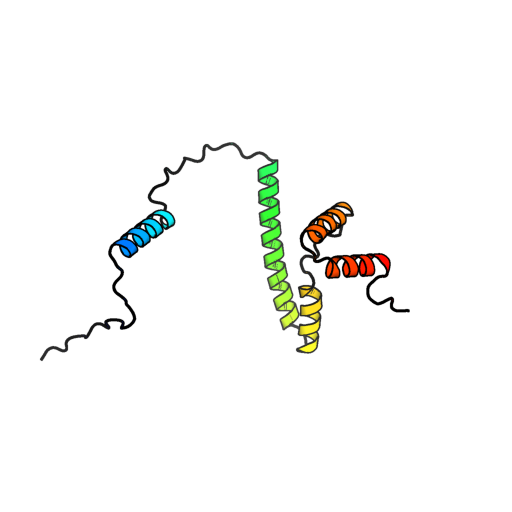6 -4.463 1.00 76.88 91 PHE A O 1
ATOM 778 N N . ALA A 1 92 ? 4.481 -0.647 -6.270 1.00 68.56 92 ALA A N 1
ATOM 779 C CA . ALA A 1 92 ? 3.701 -1.889 -6.230 1.00 68.56 92 ALA A CA 1
ATOM 780 C C . ALA A 1 92 ? 4.218 -2.845 -5.165 1.00 68.56 92 ALA A C 1
ATOM 782 O O . ALA A 1 92 ? 3.436 -3.635 -4.638 1.00 68.56 92 ALA A O 1
ATOM 783 N N . ILE A 1 93 ? 5.510 -2.752 -4.817 1.00 55.62 93 ILE A N 1
ATOM 784 C CA . ILE A 1 93 ? 5.992 -3.417 -3.615 1.00 55.62 93 ILE A CA 1
ATOM 785 C C . ILE A 1 93 ? 5.244 -2.853 -2.412 1.00 55.62 93 ILE A C 1
ATOM 787 O O . ILE A 1 93 ? 4.871 -3.684 -1.599 1.00 55.62 93 ILE A O 1
ATOM 791 N N . THR A 1 94 ? 4.876 -1.556 -2.363 1.00 48.44 94 THR A N 1
ATOM 792 C CA . THR A 1 94 ? 4.069 -0.975 -1.270 1.00 48.44 94 THR A CA 1
ATOM 793 C C . THR A 1 94 ? 3.511 0.439 -1.516 1.00 48.44 94 THR A C 1
ATOM 795 O O . THR A 1 94 ? 4.223 1.436 -1.406 1.00 48.44 94 THR A O 1
ATOM 798 N N . THR A 1 95 ? 2.192 0.550 -1.654 1.00 48.50 95 THR A N 1
ATOM 799 C CA . THR A 1 95 ? 1.426 1.736 -1.198 1.00 48.50 95 THR A CA 1
ATOM 800 C C . THR A 1 95 ? 0.902 1.532 0.227 1.00 48.50 95 THR A C 1
ATOM 802 O O . THR A 1 95 ? 0.413 2.446 0.879 1.00 48.50 95 THR A O 1
ATOM 805 N N . LEU A 1 96 ? 1.014 0.292 0.698 1.00 51.06 96 LEU A N 1
ATOM 806 C CA . LEU A 1 96 ? 0.870 -0.165 2.060 1.00 51.06 96 LEU A CA 1
ATOM 807 C C . LEU A 1 96 ? 2.028 -1.147 2.253 1.00 51.06 96 LEU A C 1
ATOM 809 O O . LEU A 1 96 ? 1.881 -2.341 1.997 1.00 51.06 96 LEU A O 1
ATOM 813 N N . TRP A 1 97 ? 3.185 -0.671 2.724 1.00 53.22 97 TRP A N 1
ATOM 814 C CA . TRP A 1 97 ? 3.865 -1.514 3.705 1.00 53.22 97 TRP A CA 1
ATOM 815 C C . TRP A 1 97 ? 2.778 -1.735 4.756 1.00 53.22 97 TRP A C 1
ATOM 817 O O . TRP A 1 97 ? 2.055 -0.787 5.090 1.00 53.22 97 TRP A O 1
ATOM 827 N N . LEU A 1 98 ? 2.608 -2.965 5.259 1.00 48.78 98 LEU A N 1
ATOM 828 C CA . LEU A 1 98 ? 2.024 -3.069 6.598 1.00 48.78 98 LEU A CA 1
ATOM 829 C C . LEU A 1 98 ? 2.737 -1.996 7.410 1.00 48.78 98 LEU A C 1
ATOM 831 O O . LEU A 1 98 ? 3.953 -1.884 7.229 1.00 48.78 98 LEU A O 1
ATOM 835 N N . PRO A 1 99 ? 2.022 -1.138 8.148 1.00 48.97 99 PRO A N 1
ATOM 836 C CA . PRO A 1 99 ? 2.684 -0.109 8.912 1.00 48.97 99 PRO A CA 1
ATOM 837 C C . PRO A 1 99 ? 3.627 -0.882 9.829 1.00 48.97 99 PRO A C 1
ATOM 839 O O . PRO A 1 99 ? 3.214 -1.533 10.764 1.00 48.97 99 PRO A O 1
ATOM 842 N N . LEU A 1 100 ? 4.896 -0.975 9.458 1.00 53.00 100 LEU A N 1
ATOM 843 C CA . LEU A 1 100 ? 5.971 -1.460 10.303 1.00 53.00 100 LEU A CA 1
ATOM 844 C C . LEU A 1 100 ? 6.589 -0.206 10.929 1.00 53.00 100 LEU A C 1
ATOM 846 O O . LEU A 1 100 ? 7.786 -0.141 11.177 1.00 53.00 100 LEU A O 1
ATOM 850 N N . HIS A 1 101 ? 5.766 0.837 11.094 1.00 52.47 101 HIS A N 1
ATOM 851 C CA . HIS A 1 101 ? 6.147 2.130 11.625 1.00 52.47 101 HIS A CA 1
ATOM 852 C C . HIS A 1 101 ? 6.218 2.055 13.153 1.00 52.47 101 HIS A C 1
ATOM 854 O O . HIS A 1 101 ? 6.965 2.816 13.764 1.00 52.47 101 HIS A O 1
ATOM 860 N N . SER A 1 102 ? 5.499 1.105 13.769 1.00 65.00 102 SER A N 1
ATOM 861 C CA . SER A 1 102 ? 5.606 0.770 15.187 1.00 65.00 102 SER A CA 1
ATOM 862 C C . SER A 1 102 ? 6.121 -0.655 15.420 1.00 65.00 102 SER A C 1
ATOM 864 O O . SER A 1 102 ? 5.713 -1.603 14.747 1.00 65.00 102 SER A O 1
ATOM 866 N N . LEU A 1 103 ? 6.933 -0.834 16.471 1.00 73.12 103 LEU A N 1
ATOM 867 C CA . LEU A 1 103 ? 7.346 -2.152 16.983 1.00 73.12 103 LEU A CA 1
ATOM 868 C C . LEU A 1 103 ? 6.153 -3.084 17.236 1.00 73.12 103 LEU A C 1
ATOM 870 O O . LEU A 1 103 ? 6.240 -4.288 17.004 1.00 73.12 103 LEU A O 1
ATOM 874 N N . ARG A 1 104 ? 5.018 -2.528 17.676 1.00 74.00 104 ARG A N 1
ATOM 875 C CA . ARG A 1 104 ? 3.790 -3.295 17.911 1.00 74.00 104 ARG A CA 1
ATOM 876 C C . ARG A 1 104 ? 3.274 -3.941 16.632 1.00 74.00 104 ARG A C 1
ATOM 878 O O . ARG A 1 104 ? 2.862 -5.095 16.644 1.00 74.00 104 ARG A O 1
ATOM 885 N N . GLU A 1 105 ? 3.265 -3.184 15.547 1.00 71.12 105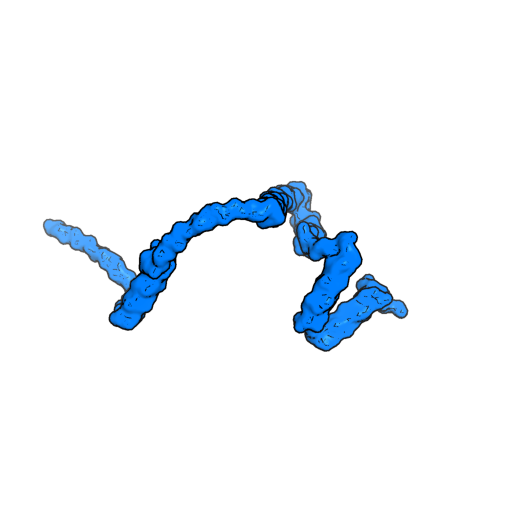 GLU A N 1
ATOM 886 C CA . GLU A 1 105 ? 2.736 -3.647 14.273 1.00 71.12 105 GLU A CA 1
ATOM 887 C C . GLU A 1 105 ? 3.685 -4.670 13.645 1.00 71.12 105 GLU A C 1
ATOM 889 O O . GLU A 1 105 ? 3.222 -5.707 13.176 1.00 71.12 105 GLU A O 1
ATOM 894 N N . ILE A 1 106 ? 5.004 -4.459 13.763 1.00 74.00 106 ILE A N 1
ATOM 895 C CA . ILE A 1 106 ? 6.023 -5.454 13.393 1.00 74.00 106 ILE A CA 1
ATOM 896 C C . ILE A 1 106 ? 5.742 -6.788 14.087 1.00 74.00 106 ILE A C 1
ATOM 898 O O . ILE A 1 106 ? 5.613 -7.811 13.413 1.00 74.00 106 ILE A O 1
ATOM 902 N N . ASN A 1 107 ? 5.557 -6.779 15.406 1.00 79.69 107 ASN A N 1
ATOM 903 C CA . ASN A 1 107 ? 5.292 -8.001 16.164 1.00 79.69 107 ASN A CA 1
ATOM 904 C C . ASN A 1 107 ? 3.984 -8.684 15.733 1.00 79.69 107 ASN A C 1
ATOM 906 O O . ASN A 1 107 ? 3.980 -9.891 15.510 1.00 79.69 107 ASN A O 1
ATOM 910 N N . LEU A 1 108 ? 2.907 -7.922 15.509 1.00 79.75 108 LEU A N 1
ATOM 911 C CA . LEU A 1 108 ? 1.637 -8.468 15.012 1.00 79.75 108 LEU A CA 1
ATOM 912 C C . LEU A 1 108 ? 1.785 -9.128 13.635 1.00 79.75 108 LEU A C 1
ATOM 914 O O . LEU A 1 108 ? 1.237 -10.207 13.400 1.00 79.75 108 LEU A O 1
ATOM 918 N N . THR A 1 109 ? 2.536 -8.506 12.721 1.00 76.31 109 THR A N 1
ATOM 919 C CA . THR A 1 109 ? 2.777 -9.095 11.397 1.00 76.31 109 THR A CA 1
ATOM 920 C C . THR A 1 109 ? 3.597 -10.375 11.482 1.00 76.31 109 THR A C 1
ATOM 922 O O . THR A 1 109 ? 3.264 -11.346 10.805 1.00 76.31 109 THR A O 1
ATOM 925 N N . LEU A 1 110 ? 4.619 -10.412 12.343 1.00 78.19 110 LEU A N 1
ATOM 926 C CA . LEU A 1 110 ? 5.431 -11.604 12.570 1.00 78.19 110 LEU A CA 1
ATOM 927 C C . LEU A 1 110 ? 4.579 -12.740 13.143 1.00 78.19 110 LEU A C 1
ATOM 929 O O . LEU A 1 110 ? 4.579 -13.831 12.577 1.00 78.19 110 LEU A O 1
ATOM 933 N N . GLU A 1 111 ? 3.779 -12.477 14.177 1.00 81.94 111 GLU A N 1
ATOM 934 C CA . GLU A 1 111 ? 2.870 -13.470 14.768 1.00 81.94 111 GLU A CA 1
ATOM 935 C C . GLU A 1 111 ? 1.870 -14.034 13.750 1.00 81.94 111 GLU A C 1
ATOM 937 O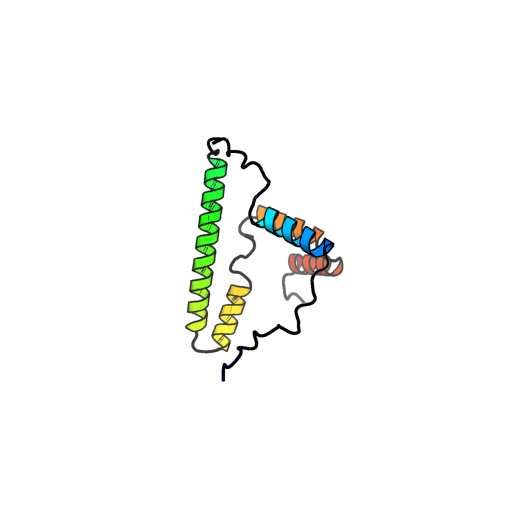 O . GLU A 1 111 ? 1.555 -15.227 13.762 1.00 81.94 111 GLU A O 1
ATOM 942 N N . GLN A 1 112 ? 1.348 -13.190 12.859 1.00 79.38 112 GLN A N 1
ATOM 943 C CA . GLN A 1 112 ? 0.403 -13.620 11.833 1.00 79.38 112 GLN A CA 1
ATOM 944 C C . GLN A 1 112 ? 1.087 -14.430 10.725 1.00 79.38 112 GLN A C 1
ATOM 946 O O . GLN A 1 112 ? 0.543 -15.444 10.284 1.00 79.38 112 GLN A O 1
ATOM 951 N N . LEU A 1 113 ? 2.290 -14.031 10.309 1.00 78.56 113 LEU A N 1
ATOM 952 C CA . LEU A 1 113 ? 3.085 -14.755 9.321 1.00 78.56 113 LEU A CA 1
ATOM 953 C C . LEU A 1 113 ? 3.489 -16.142 9.830 1.00 78.56 113 LEU A C 1
ATOM 955 O O . LEU A 1 113 ? 3.399 -17.116 9.084 1.00 78.56 113 LEU A O 1
ATOM 959 N N . GLU A 1 114 ? 3.867 -16.266 11.101 1.00 80.56 114 GLU A N 1
ATOM 960 C CA . GLU A 1 114 ? 4.254 -17.549 11.698 1.00 80.56 114 GLU A CA 1
ATOM 961 C C . GLU A 1 114 ? 3.142 -18.607 11.674 1.00 80.56 114 GLU A C 1
ATOM 963 O O . GLU A 1 114 ? 3.447 -19.801 11.679 1.00 80.56 114 GLU A O 1
ATOM 968 N N . LYS A 1 115 ? 1.871 -18.187 11.615 1.00 80.88 115 LYS A N 1
ATOM 969 C CA . LYS A 1 115 ? 0.708 -19.085 11.514 1.00 80.88 115 LYS A CA 1
ATOM 970 C C . LYS A 1 115 ? 0.464 -19.607 10.096 1.00 80.88 115 LYS A C 1
ATOM 972 O O . LYS A 1 115 ? -0.187 -20.635 9.943 1.00 80.88 115 LYS A O 1
ATOM 977 N N . VAL A 1 116 ? 0.937 -18.893 9.075 1.00 80.06 116 VAL A N 1
ATOM 978 C CA . VAL A 1 116 ? 0.639 -19.174 7.657 1.00 80.06 116 VAL A CA 1
ATOM 979 C C . VAL A 1 116 ? 1.842 -19.786 6.930 1.00 80.06 116 VAL A C 1
ATOM 981 O O . VAL A 1 116 ? 1.667 -20.559 5.993 1.00 80.06 116 VAL A O 1
ATOM 984 N N . LEU A 1 117 ? 3.062 -19.457 7.362 1.00 82.94 117 LEU A N 1
ATOM 985 C CA . LEU A 1 117 ? 4.308 -19.878 6.719 1.00 82.94 117 LEU A CA 1
ATOM 986 C C . LEU A 1 117 ? 4.602 -21.374 6.903 1.00 82.94 117 LEU A C 1
ATOM 988 O O . LEU A 1 117 ? 4.539 -21.922 8.005 1.00 82.94 117 LEU A O 1
ATOM 992 N N . SER A 1 118 ? 5.069 -22.009 5.829 1.00 87.94 118 SER A N 1
ATOM 993 C CA . SER A 1 118 ? 5.690 -23.336 5.872 1.00 87.94 118 SER A CA 1
ATOM 994 C C . SER A 1 118 ? 6.999 -23.323 6.674 1.00 87.94 118 SER A C 1
ATOM 996 O O . SER A 1 118 ? 7.691 -22.308 6.761 1.00 87.94 118 SER A O 1
ATOM 998 N N . VAL A 1 119 ? 7.420 -24.483 7.195 1.00 87.44 119 VAL A N 1
ATOM 999 C CA . VAL A 1 119 ? 8.695 -24.658 7.922 1.00 87.44 119 VAL A CA 1
ATOM 1000 C C . VAL A 1 119 ? 9.890 -24.112 7.128 1.00 87.44 119 VAL A C 1
ATOM 1002 O O . VAL A 1 119 ? 10.781 -23.478 7.696 1.00 87.44 119 VAL A O 1
ATOM 1005 N N . LYS A 1 120 ? 9.909 -24.316 5.803 1.00 87.38 120 LYS A N 1
ATOM 1006 C CA . LYS A 1 120 ? 10.984 -23.821 4.926 1.00 87.38 120 LYS A CA 1
ATOM 1007 C C . LYS A 1 120 ? 10.975 -22.294 4.827 1.00 87.38 120 LYS A C 1
ATOM 1009 O O . LYS A 1 120 ? 12.030 -21.662 4.860 1.00 87.38 120 LYS A O 1
ATOM 1014 N N . GLU A 1 121 ? 9.792 -21.705 4.727 1.00 84.88 121 GLU A N 1
ATOM 1015 C CA . GLU A 1 121 ? 9.613 -20.260 4.595 1.00 84.88 121 GLU A CA 1
ATOM 1016 C C . GLU A 1 121 ? 9.903 -19.548 5.919 1.00 84.88 121 GLU A C 1
ATOM 1018 O O . GLU A 1 121 ? 10.565 -18.513 5.921 1.00 84.88 121 GLU A O 1
ATOM 1023 N N . ARG A 1 122 ? 9.529 -20.156 7.051 1.00 84.75 122 ARG A N 1
ATOM 1024 C CA . ARG A 1 122 ? 9.850 -19.664 8.396 1.00 84.75 122 ARG A CA 1
ATOM 1025 C C . ARG A 1 122 ? 11.355 -19.632 8.653 1.00 84.75 1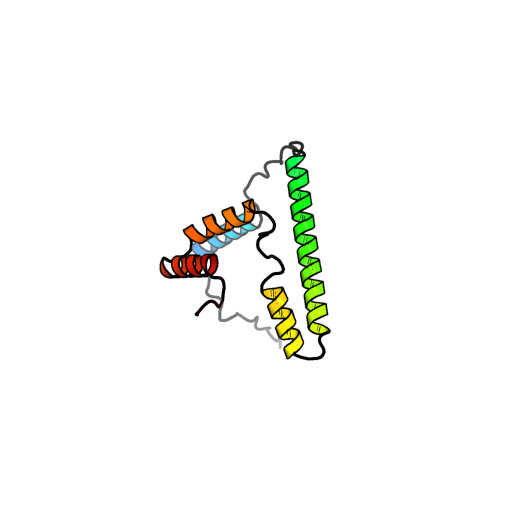22 ARG A C 1
ATOM 1027 O O . ARG A 1 122 ? 11.867 -18.623 9.128 1.00 84.75 122 ARG A O 1
ATOM 1034 N N . ARG A 1 123 ? 12.088 -20.688 8.275 1.00 85.12 123 ARG A N 1
ATOM 1035 C CA . ARG A 1 123 ? 13.564 -20.708 8.359 1.00 85.12 123 ARG A CA 1
ATOM 1036 C C . ARG A 1 123 ? 14.197 -19.613 7.503 1.00 85.12 123 ARG A C 1
ATOM 1038 O O . ARG A 1 123 ? 15.126 -18.944 7.946 1.00 85.12 123 ARG A O 1
ATOM 1045 N N . ARG A 1 124 ? 13.676 -19.403 6.290 1.00 83.56 124 ARG A N 1
ATOM 1046 C CA . ARG A 1 124 ? 14.140 -18.329 5.403 1.00 83.56 124 ARG A CA 1
ATOM 1047 C C . ARG A 1 124 ? 13.859 -16.948 5.998 1.00 83.56 124 ARG A C 1
ATOM 1049 O O . ARG A 1 124 ? 14.741 -16.098 5.952 1.00 83.56 124 ARG A O 1
ATOM 1056 N N . LEU A 1 125 ? 12.682 -16.736 6.584 1.00 84.06 125 LEU A N 1
ATOM 1057 C CA . LEU A 1 125 ? 12.338 -15.491 7.270 1.00 84.06 125 LEU A CA 1
ATOM 1058 C C . LEU A 1 125 ? 13.283 -15.228 8.449 1.00 84.06 125 LEU A C 1
ATOM 1060 O O . LEU A 1 125 ? 13.851 -14.147 8.530 1.00 84.06 125 LEU A O 1
ATOM 1064 N N . GLN A 1 126 ? 13.525 -16.223 9.307 1.00 83.88 126 GLN A N 1
ATOM 1065 C CA . GLN A 1 126 ? 14.476 -16.108 10.422 1.00 83.88 126 GLN A CA 1
ATOM 1066 C C . GLN A 1 126 ? 15.895 -15.777 9.946 1.00 83.88 126 GLN A C 1
ATOM 1068 O O . GLN A 1 126 ? 16.567 -14.940 10.543 1.00 83.88 126 GLN A O 1
ATOM 1073 N N . HIS A 1 127 ? 16.342 -16.390 8.848 1.00 84.94 127 HIS A N 1
ATOM 1074 C CA . HIS A 1 127 ? 17.630 -16.070 8.239 1.00 84.94 127 HIS A CA 1
ATOM 1075 C C . HIS A 1 127 ? 17.681 -14.616 7.748 1.00 84.94 127 HIS A C 1
ATOM 1077 O O . HIS A 1 127 ? 18.649 -13.911 8.017 1.00 84.94 127 HIS A O 1
ATOM 1083 N N . ILE A 1 128 ? 16.636 -14.145 7.060 1.00 83.50 128 ILE A N 1
ATOM 1084 C CA . ILE A 1 128 ? 16.546 -12.757 6.583 1.00 83.50 128 ILE A CA 1
ATOM 1085 C C . ILE A 1 128 ? 16.533 -11.774 7.759 1.00 83.50 128 ILE A C 1
ATOM 1087 O O . ILE A 1 128 ? 17.227 -10.766 7.702 1.00 83.50 128 ILE A O 1
ATOM 1091 N N . LEU A 1 129 ? 15.795 -12.070 8.830 1.00 79.69 129 LEU A N 1
ATOM 1092 C CA . LEU A 1 129 ? 15.740 -11.219 10.022 1.00 79.69 129 LEU A CA 1
ATOM 1093 C C . LEU A 1 129 ? 17.088 -11.152 10.751 1.00 79.69 129 LEU A C 1
ATOM 1095 O O . LEU A 1 129 ? 17.455 -10.097 11.255 1.00 79.69 129 LEU A O 1
ATOM 1099 N N . LYS A 1 130 ? 17.830 -12.265 10.801 1.00 83.44 130 LYS A N 1
ATOM 1100 C CA . LYS A 1 130 ? 19.111 -12.345 11.513 1.00 83.44 130 LYS A CA 1
ATOM 1101 C C . LYS A 1 130 ? 20.282 -11.760 10.722 1.00 83.44 130 LYS A C 1
ATOM 1103 O O . LYS A 1 130 ? 21.175 -11.171 11.320 1.00 83.44 130 LYS A O 1
ATOM 1108 N N . TYR A 1 131 ? 20.296 -11.943 9.403 1.00 82.94 131 TYR A N 1
ATOM 1109 C CA . TYR A 1 131 ? 21.459 -11.632 8.565 1.00 82.94 131 TYR A CA 1
ATOM 1110 C C . TYR A 1 131 ? 21.194 -10.558 7.503 1.00 82.94 131 TYR A C 1
ATOM 1112 O O . TYR A 1 131 ? 22.143 -10.076 6.896 1.00 82.94 131 TYR A O 1
ATOM 1120 N N . GLY A 1 132 ? 19.945 -10.147 7.276 1.00 70.81 132 GLY A N 1
ATOM 1121 C CA . GLY A 1 132 ? 19.576 -9.251 6.178 1.00 70.81 132 GLY A CA 1
ATOM 1122 C C . GLY A 1 132 ? 19.562 -9.949 4.811 1.00 70.81 132 GLY A C 1
ATOM 1123 O O . GLY A 1 132 ? 20.033 -11.077 4.642 1.00 70.81 132 GLY A O 1
ATOM 1124 N N . ILE A 1 133 ? 18.986 -9.291 3.801 1.00 64.88 133 ILE A N 1
ATOM 1125 C CA . ILE A 1 133 ? 18.977 -9.804 2.423 1.00 64.88 133 ILE A CA 1
ATOM 1126 C C . ILE A 1 133 ? 20.365 -9.559 1.813 1.00 64.88 133 ILE A C 1
ATOM 1128 O O . ILE A 1 133 ? 20.731 -8.413 1.580 1.00 64.88 133 ILE A O 1
ATOM 1132 N N . GLY A 1 134 ? 21.120 -10.627 1.534 1.00 61.78 134 GLY A N 1
ATOM 1133 C CA . GLY A 1 134 ? 22.378 -10.550 0.774 1.00 61.78 134 GLY A CA 1
ATOM 1134 C C . GLY A 1 134 ? 23.672 -10.810 1.552 1.00 61.78 134 GLY A C 1
ATOM 1135 O O . GLY A 1 134 ? 24.732 -10.830 0.933 1.00 61.78 134 GLY A O 1
ATOM 1136 N N . ASN A 1 135 ? 23.623 -11.086 2.859 1.00 55.19 135 ASN A N 1
ATOM 1137 C CA . ASN A 1 135 ? 24.804 -11.543 3.600 1.00 55.19 135 ASN A CA 1
ATOM 1138 C C . ASN A 1 135 ? 25.032 -13.047 3.380 1.00 55.19 135 ASN A C 1
ATOM 1140 O O . ASN A 1 135 ? 24.748 -13.881 4.235 1.00 55.19 135 ASN A O 1
ATOM 1144 N N . HIS A 1 136 ? 25.526 -13.377 2.189 1.00 55.22 136 HIS A N 1
ATOM 1145 C CA . HIS A 1 136 ? 26.272 -14.603 1.924 1.00 55.22 136 HIS A CA 1
ATOM 1146 C C . HIS A 1 136 ? 27.750 -14.216 1.815 1.00 55.22 136 HIS A C 1
ATOM 1148 O O . HIS A 1 136 ? 28.274 -14.031 0.717 1.00 55.22 136 HIS A O 1
ATOM 1154 N N . ARG A 1 137 ? 28.395 -14.002 2.960 1.00 46.25 137 ARG A N 1
ATOM 1155 C CA . ARG A 1 137 ? 29.853 -14.027 3.086 1.00 46.25 137 ARG A CA 1
ATOM 1156 C C . ARG A 1 137 ? 30.205 -14.956 4.227 1.00 46.25 137 ARG A C 1
ATOM 1158 O O . ARG A 1 137 ? 29.497 -14.875 5.255 1.00 46.25 137 ARG A O 1
#

Radius of gyration: 27.71 Å; chains: 1; bounding box: 78×38×68 Å

pLDDT: mean 75.31, std 15.06, range [43.59, 96.12]

Sequence (137 aa):
MPHTLELTTNPFKRPMNALQKQWYRILIARKLGYGSPRQQAEVTEESYQTKCLKRYQQSFHRYNRQFREEIKQLEAMQPSAIDAMRLHRTFAITTLWLPLHSLREINLTLEQLEKVLSVKERRRLQHILKYGIGNHR

Foldseek 3Di:
DDDDDPDDPPPPDDPQDPVRVVVVVVVVCVVVVPPDPPPPPPPDPDPPVRVVVVVVVVVVVVVVVVVVVVLVVVLVPDPDVVVSVVSCVVPVVDPDPQCPVDPVSVVVVVVVCVVVDDPVVVVVVVCCVVQNPPPPD

InterPro domains:
  IPR032004 Protein of unknown function DUF4790 [PF16037] (47-130)